Protein AF-A0A9X2W703-F1 (afdb_monomer_lite)

Secondary structure (DSSP, 8-state):
-HHHHHHHHHHHHHHHHHHHHHHHHHHHHHHHHHHH-HHHHHHHHHHHHHHHHHHHHHHHHHHHHH--

Radius of gyration: 16.4 Å; chains: 1; bounding box: 33×24×46 Å

Organism: NCBI:txid2925397

Structure (mmCIF, N/CA/C/O backbone):
data_AF-A0A9X2W703-F1
#
_entry.id   AF-A0A9X2W703-F1
#
loop_
_atom_site.group_PDB
_atom_site.id
_atom_site.type_symbol
_atom_site.label_atom_id
_atom_site.label_alt_id
_atom_site.label_comp_id
_atom_site.label_asym_id
_atom_site.label_entity_id
_atom_site.label_seq_id
_atom_site.pdbx_PDB_ins_code
_atom_site.Cartn_x
_atom_site.Cartn_y
_atom_site.Cartn_z
_atom_site.occupancy
_atom_site.B_iso_or_equiv
_atom_site.auth_seq_id
_atom_site.auth_comp_id
_atom_site.auth_asym_id
_atom_site.auth_atom_id
_atom_site.pdbx_PDB_model_num
ATOM 1 N N . MET A 1 1 ? -22.399 -5.172 26.190 1.00 48.66 1 MET A N 1
ATOM 2 C CA . MET A 1 1 ? -21.185 -5.871 25.706 1.00 48.66 1 MET A CA 1
ATOM 3 C C . MET A 1 1 ? -21.240 -6.276 24.231 1.00 48.66 1 MET A C 1
ATOM 5 O O . MET A 1 1 ? -20.303 -5.939 23.526 1.00 48.66 1 MET A O 1
ATOM 9 N N . LYS A 1 2 ? -22.312 -6.910 23.713 1.00 56.47 2 LYS A N 1
ATOM 10 C CA . LYS A 1 2 ? -22.377 -7.320 22.287 1.00 56.47 2 LYS A CA 1
ATOM 11 C C . LYS A 1 2 ? -22.247 -6.170 21.272 1.00 56.47 2 LYS A C 1
ATOM 13 O O . LYS A 1 2 ? -21.573 -6.340 20.268 1.00 56.47 2 LYS A O 1
ATOM 18 N N . LYS A 1 3 ? -22.850 -5.002 21.535 1.00 60.69 3 LYS A N 1
ATOM 19 C CA . LYS A 1 3 ? -22.793 -3.849 20.612 1.00 60.69 3 LYS A CA 1
ATOM 20 C C . LYS A 1 3 ? -21.405 -3.203 20.547 1.00 60.69 3 LYS A C 1
ATOM 22 O O . LYS A 1 3 ? -20.911 -2.966 19.459 1.00 60.69 3 LYS A O 1
ATOM 27 N N . THR A 1 4 ? -20.762 -2.993 21.694 1.00 71.12 4 THR A N 1
ATOM 28 C CA . THR A 1 4 ? -19.420 -2.393 21.777 1.00 71.12 4 THR A CA 1
ATOM 29 C C . THR A 1 4 ? -18.364 -3.252 21.083 1.00 71.12 4 THR A C 1
ATOM 31 O O . THR A 1 4 ? -17.539 -2.726 20.348 1.00 71.12 4 THR A O 1
ATOM 34 N N . PHE A 1 5 ? -18.434 -4.577 21.254 1.00 71.25 5 PHE A N 1
ATOM 35 C CA . PHE A 1 5 ? -17.533 -5.505 20.571 1.00 71.25 5 PHE A CA 1
ATOM 36 C C . PHE A 1 5 ? -17.762 -5.520 19.056 1.00 71.25 5 PHE A C 1
ATOM 38 O O . PHE A 1 5 ? -16.805 -5.550 18.297 1.00 71.25 5 PHE A O 1
ATOM 45 N N . LEU A 1 6 ? -19.021 -5.445 18.609 1.00 73.69 6 LEU A N 1
ATOM 46 C CA . LEU A 1 6 ? -19.350 -5.395 17.184 1.00 73.69 6 LEU A CA 1
ATOM 47 C C . LEU A 1 6 ? -18.839 -4.109 16.518 1.00 73.69 6 LEU A C 1
ATOM 49 O O . LEU A 1 6 ? -18.336 -4.169 15.403 1.00 73.69 6 LEU A O 1
ATOM 53 N N . THR A 1 7 ? -18.949 -2.962 17.195 1.00 75.88 7 THR A N 1
ATOM 54 C CA . THR A 1 7 ? -18.411 -1.688 16.697 1.00 75.88 7 THR A CA 1
ATOM 55 C C . THR A 1 7 ? -16.888 -1.730 16.625 1.00 75.88 7 THR A C 1
ATOM 57 O O . THR A 1 7 ? -16.332 -1.443 15.574 1.00 75.88 7 THR A O 1
ATOM 60 N N . TRP A 1 8 ? -16.226 -2.191 17.691 1.00 78.38 8 TRP A N 1
ATOM 61 C CA . TRP A 1 8 ? -14.770 -2.348 17.719 1.00 78.38 8 TRP A CA 1
ATOM 62 C C . TRP A 1 8 ? -14.271 -3.316 16.637 1.00 78.38 8 TRP A C 1
ATOM 64 O O . TRP A 1 8 ? -13.307 -3.028 15.938 1.00 78.38 8 TRP A O 1
ATOM 74 N N . TRP A 1 9 ? -14.975 -4.432 16.435 1.00 77.50 9 TRP A N 1
ATOM 75 C CA . TRP A 1 9 ? -14.665 -5.390 15.376 1.00 77.50 9 TRP A CA 1
ATOM 76 C C . TRP A 1 9 ? -14.879 -4.801 13.982 1.00 77.50 9 TRP A C 1
ATOM 78 O O . TRP A 1 9 ? -14.087 -5.055 13.082 1.00 77.50 9 TRP A O 1
ATOM 88 N N . ARG A 1 10 ? -15.930 -3.996 13.785 1.00 77.19 10 ARG A N 1
ATOM 89 C CA . ARG A 1 10 ? -16.174 -3.322 12.507 1.00 77.19 10 ARG A CA 1
ATOM 90 C C . ARG A 1 10 ? -15.079 -2.310 12.198 1.00 77.19 10 ARG A C 1
ATOM 92 O O . ARG A 1 10 ? -14.637 -2.273 11.055 1.00 77.19 10 ARG A O 1
ATOM 99 N N . ASP A 1 11 ? -14.626 -1.541 13.180 1.00 76.62 11 ASP A N 1
ATOM 100 C CA . ASP A 1 11 ? -13.526 -0.591 12.994 1.00 76.62 11 ASP A CA 1
ATOM 101 C C . ASP A 1 11 ? -12.214 -1.330 12.704 1.00 76.62 11 ASP A C 1
ATOM 103 O O . ASP A 1 11 ? -11.541 -1.007 11.731 1.00 76.62 11 ASP A O 1
ATOM 107 N N . PHE A 1 12 ? -11.929 -2.418 13.426 1.00 79.88 12 PHE A N 1
ATOM 108 C CA . PHE A 1 12 ? -10.754 -3.259 13.184 1.00 79.88 12 PHE A CA 1
ATOM 109 C C . PHE A 1 12 ? -10.767 -3.906 11.791 1.00 79.88 12 PHE A C 1
ATOM 111 O O . PHE A 1 12 ? -9.766 -3.899 11.079 1.00 79.88 12 PHE A O 1
ATOM 118 N N . VAL A 1 13 ? -11.920 -4.425 11.357 1.00 78.88 13 VAL A N 1
ATOM 119 C CA . VAL A 1 13 ? -12.097 -4.965 10.002 1.00 78.88 13 VAL A CA 1
ATOM 120 C C . VAL A 1 13 ? -11.997 -3.857 8.959 1.00 78.88 13 VAL A C 1
ATOM 122 O O . VAL A 1 13 ? -11.410 -4.086 7.912 1.00 78.88 13 VAL A O 1
ATOM 125 N N . THR A 1 14 ? -12.520 -2.660 9.219 1.00 77.94 14 THR A N 1
ATOM 126 C CA . THR A 1 14 ? -12.425 -1.525 8.286 1.00 77.94 14 THR A CA 1
ATOM 127 C C . THR A 1 14 ? -10.978 -1.064 8.128 1.00 77.94 14 THR A C 1
ATOM 129 O O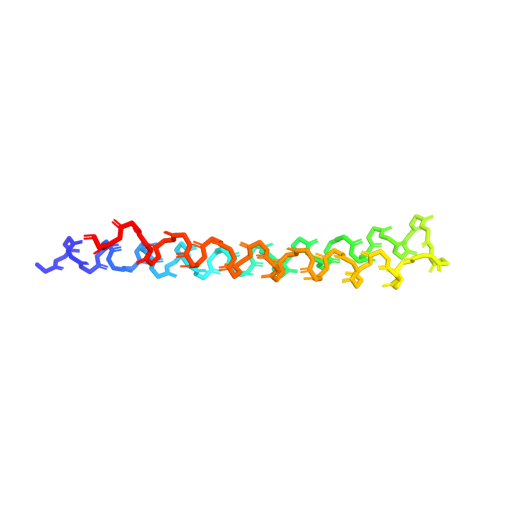 . THR A 1 14 ? -10.547 -0.777 7.014 1.00 77.94 14 THR A O 1
ATOM 132 N N . GLU A 1 15 ? -10.205 -1.060 9.211 1.00 74.19 15 GLU A N 1
ATOM 133 C CA . GLU A 1 15 ? -8.783 -0.720 9.205 1.00 74.19 15 GLU A CA 1
ATOM 134 C C . GLU A 1 15 ? -7.958 -1.784 8.468 1.00 74.19 15 GLU A C 1
ATOM 136 O O . GLU A 1 15 ? -7.191 -1.458 7.560 1.00 74.19 15 GLU A O 1
ATOM 141 N N . ILE A 1 16 ? -8.202 -3.068 8.754 1.00 78.00 16 ILE A N 1
ATOM 142 C CA . ILE A 1 16 ? -7.595 -4.190 8.025 1.00 78.00 16 ILE A CA 1
ATOM 143 C C . ILE A 1 16 ? -7.952 -4.124 6.543 1.00 78.00 16 ILE A C 1
ATOM 145 O O . ILE A 1 16 ? -7.063 -4.214 5.702 1.00 78.00 16 ILE A O 1
ATOM 149 N N . VAL A 1 17 ? -9.230 -3.951 6.205 1.00 78.50 17 VAL A N 1
ATOM 150 C CA . VAL A 1 17 ? -9.682 -3.848 4.816 1.00 78.50 17 VAL A CA 1
ATOM 151 C C . VAL A 1 17 ? -9.042 -2.638 4.149 1.00 78.50 17 VAL A C 1
ATOM 153 O O . VAL A 1 17 ? -8.593 -2.774 3.023 1.00 78.50 17 VAL A O 1
ATOM 156 N N . GLY A 1 18 ? -8.898 -1.496 4.823 1.00 74.00 18 GLY A N 1
ATOM 157 C CA . GLY A 1 18 ? -8.198 -0.331 4.277 1.00 74.00 18 GLY A CA 1
ATOM 158 C C . GLY A 1 18 ? -6.745 -0.633 3.897 1.00 74.00 18 GLY A C 1
ATOM 159 O O . GLY A 1 18 ? -6.311 -0.313 2.787 1.00 74.00 18 GLY A O 1
ATOM 160 N N . VAL A 1 19 ? -6.002 -1.312 4.775 1.00 76.00 19 VAL A N 1
ATOM 161 C CA . VAL A 1 19 ? -4.602 -1.683 4.514 1.00 76.00 19 VAL A CA 1
ATOM 162 C C . VAL A 1 19 ? -4.504 -2.768 3.437 1.00 76.00 19 VAL A C 1
ATOM 164 O O . VAL A 1 19 ? -3.761 -2.607 2.469 1.00 76.00 19 VAL A O 1
ATOM 167 N N . TYR A 1 20 ? -5.280 -3.848 3.548 1.00 76.94 20 TYR A N 1
ATOM 168 C CA . TYR A 1 20 ? -5.261 -4.953 2.584 1.00 76.94 20 TYR A CA 1
ATOM 169 C C . TYR A 1 20 ? -5.759 -4.537 1.203 1.00 76.94 20 TYR A C 1
ATOM 171 O O . TYR A 1 20 ? -5.207 -4.990 0.204 1.00 76.94 20 TYR A O 1
ATOM 179 N N . LEU A 1 21 ? -6.759 -3.660 1.124 1.00 79.81 21 LEU A N 1
ATOM 180 C CA . LEU A 1 21 ? -7.258 -3.129 -0.140 1.00 79.81 21 LEU A CA 1
ATOM 181 C C . LEU A 1 21 ? -6.191 -2.272 -0.821 1.00 79.81 21 LEU A C 1
ATOM 183 O O . LEU A 1 21 ? -5.999 -2.401 -2.024 1.00 79.81 21 LEU A O 1
ATOM 187 N N . THR A 1 22 ? -5.438 -1.484 -0.051 1.00 77.81 22 THR A N 1
ATOM 188 C CA . THR A 1 22 ? -4.299 -0.710 -0.568 1.00 77.81 22 THR A CA 1
ATOM 189 C C . THR A 1 22 ? -3.188 -1.623 -1.095 1.00 77.81 22 THR A C 1
ATOM 191 O O . THR A 1 22 ? -2.641 -1.388 -2.169 1.00 77.81 22 THR A O 1
ATOM 194 N N . ILE A 1 23 ? -2.865 -2.704 -0.383 1.00 80.25 23 ILE A N 1
ATOM 195 C CA . ILE A 1 23 ? -1.869 -3.682 -0.846 1.00 80.25 23 ILE A CA 1
ATOM 196 C C . ILE A 1 23 ? -2.364 -4.397 -2.113 1.00 80.25 23 ILE A C 1
ATOM 198 O O . ILE A 1 23 ? -1.616 -4.543 -3.078 1.00 80.25 23 ILE A O 1
ATOM 202 N N . ALA A 1 24 ? -3.633 -4.808 -2.140 1.00 81.88 24 ALA A N 1
ATOM 203 C CA . ALA A 1 24 ? -4.229 -5.490 -3.281 1.00 81.88 24 ALA A CA 1
ATOM 204 C C . ALA A 1 24 ? -4.244 -4.605 -4.536 1.00 81.88 24 ALA A C 1
ATOM 206 O O . ALA A 1 24 ? -3.887 -5.079 -5.614 1.00 81.88 24 ALA A O 1
ATOM 207 N N . THR A 1 25 ? -4.591 -3.319 -4.418 1.00 82.44 25 THR A N 1
ATOM 208 C CA . THR A 1 25 ? -4.572 -2.392 -5.560 1.00 82.44 25 THR A CA 1
ATOM 209 C C . THR A 1 25 ? -3.162 -2.150 -6.080 1.00 82.44 25 THR A C 1
ATOM 211 O O . THR A 1 25 ? -2.976 -2.125 -7.294 1.00 82.44 25 THR A O 1
ATOM 214 N N . VAL A 1 26 ? -2.158 -2.055 -5.202 1.00 82.88 26 VAL A N 1
ATOM 215 C CA . VAL A 1 26 ? -0.743 -1.950 -5.596 1.00 82.88 26 VAL A CA 1
ATOM 216 C C . VAL A 1 26 ? -0.296 -3.181 -6.388 1.00 82.88 26 VAL A C 1
ATOM 218 O O . VAL A 1 26 ? 0.339 -3.035 -7.430 1.00 82.88 26 VAL A O 1
ATOM 221 N N . ILE A 1 27 ? -0.648 -4.389 -5.937 1.00 82.94 27 ILE A N 1
ATOM 222 C CA . ILE A 1 27 ? -0.280 -5.639 -6.620 1.00 82.94 27 ILE A CA 1
ATOM 223 C C . ILE A 1 27 ? -0.948 -5.728 -7.996 1.00 82.94 27 ILE A C 1
ATOM 225 O O . ILE A 1 27 ? -0.284 -6.033 -8.986 1.00 82.94 27 ILE A O 1
ATOM 229 N N . VAL A 1 28 ? -2.247 -5.426 -8.077 1.00 86.38 28 VAL A N 1
ATOM 230 C CA . VAL A 1 28 ? -2.985 -5.418 -9.349 1.00 86.38 28 VAL A CA 1
ATOM 231 C C . VAL A 1 28 ? -2.391 -4.381 -10.300 1.00 86.38 28 VAL A C 1
ATOM 233 O O . VAL A 1 28 ? -2.154 -4.685 -11.467 1.00 86.38 28 VAL A O 1
ATOM 236 N N . PHE A 1 29 ? -2.073 -3.184 -9.804 1.00 84.06 29 PHE A N 1
ATOM 237 C CA . PHE A 1 29 ? -1.444 -2.139 -10.605 1.00 84.06 29 PHE A CA 1
ATOM 238 C C . PHE A 1 29 ? -0.061 -2.559 -11.110 1.00 84.06 29 PHE A C 1
ATOM 240 O O . PHE A 1 29 ? 0.238 -2.356 -12.282 1.00 84.06 29 PHE A O 1
ATOM 247 N N . ALA A 1 30 ? 0.750 -3.213 -10.275 1.00 79.25 30 ALA A N 1
ATOM 248 C CA . ALA A 1 30 ? 2.049 -3.746 -10.675 1.00 79.25 30 ALA A CA 1
ATOM 249 C C . ALA A 1 30 ? 1.923 -4.809 -11.781 1.00 79.25 30 ALA A C 1
ATOM 251 O O . ALA A 1 30 ? 2.679 -4.779 -12.752 1.00 79.25 30 ALA A O 1
ATOM 252 N N . MET A 1 31 ? 0.941 -5.713 -11.681 1.00 84.12 31 MET A N 1
ATOM 253 C CA . MET A 1 31 ? 0.663 -6.719 -12.717 1.00 84.12 31 MET A CA 1
ATOM 254 C C . MET A 1 31 ? 0.206 -6.082 -14.034 1.00 84.12 31 MET A C 1
ATOM 256 O O . MET A 1 31 ? 0.678 -6.470 -15.105 1.00 84.12 31 MET A O 1
ATOM 260 N N . LEU A 1 32 ? -0.677 -5.082 -13.970 1.00 85.19 32 LEU A N 1
ATOM 261 C CA . LEU A 1 32 ? -1.098 -4.318 -15.146 1.00 85.19 32 LEU A CA 1
ATOM 262 C C . LEU A 1 32 ? 0.080 -3.565 -15.767 1.00 85.19 32 LEU A C 1
ATOM 264 O O . LEU A 1 32 ? 0.275 -3.636 -16.976 1.00 85.19 32 LEU A O 1
ATOM 268 N N . ALA A 1 33 ? 0.894 -2.895 -14.957 1.00 83.75 33 ALA A N 1
ATOM 269 C CA . ALA A 1 33 ? 2.040 -2.140 -15.438 1.00 83.75 33 ALA A CA 1
ATOM 270 C C . ALA A 1 33 ? 3.074 -3.056 -16.113 1.00 83.75 33 ALA A C 1
ATOM 272 O O . A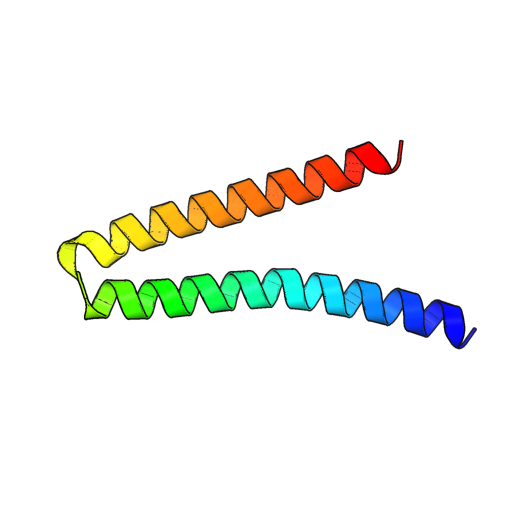LA A 1 33 ? 3.550 -2.732 -17.197 1.00 83.75 33 ALA A O 1
ATOM 273 N N . ALA A 1 34 ? 3.348 -4.233 -15.539 1.00 78.06 34 ALA A N 1
ATOM 274 C CA . ALA A 1 34 ? 4.228 -5.238 -16.136 1.00 78.06 34 ALA A CA 1
ATOM 275 C C . ALA A 1 34 ? 3.693 -5.802 -17.464 1.00 78.06 34 ALA A C 1
ATOM 277 O O . ALA A 1 34 ? 4.481 -6.153 -18.338 1.00 78.06 34 ALA A O 1
ATOM 278 N N . THR A 1 35 ? 2.368 -5.879 -17.620 1.00 84.44 35 THR A N 1
ATOM 279 C CA . THR A 1 35 ? 1.722 -6.421 -18.826 1.00 84.44 35 THR A CA 1
ATOM 280 C C . THR A 1 35 ? 1.628 -5.387 -19.945 1.00 84.44 35 THR A C 1
ATOM 282 O O . THR A 1 35 ? 1.888 -5.709 -21.100 1.00 84.44 35 THR A O 1
ATOM 285 N N . TYR A 1 36 ? 1.242 -4.152 -19.616 1.00 82.25 36 TYR A N 1
ATOM 286 C CA . TYR A 1 36 ? 1.001 -3.114 -20.612 1.00 82.25 36 TYR A CA 1
ATOM 287 C C . TYR A 1 36 ? 2.277 -2.354 -20.969 1.00 82.25 36 TYR A C 1
ATOM 289 O O . TYR A 1 36 ? 2.543 -2.234 -22.158 1.00 82.25 36 TYR A O 1
ATOM 297 N N . TRP A 1 37 ? 3.084 -1.904 -19.995 1.00 80.56 37 TRP A N 1
ATOM 298 C CA . TRP A 1 37 ? 4.310 -1.115 -20.219 1.00 80.56 37 TRP A CA 1
ATOM 299 C C . TRP A 1 37 ? 5.470 -1.577 -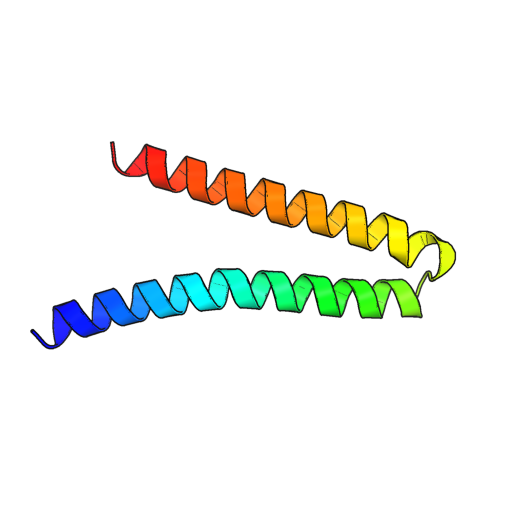19.313 1.00 80.56 37 TRP A C 1
ATOM 301 O O . TRP A 1 37 ? 5.814 -0.893 -18.342 1.00 80.56 37 TRP A O 1
ATOM 311 N N . PRO A 1 38 ? 6.111 -2.718 -19.629 1.00 77.38 38 PRO A N 1
ATOM 312 C CA . PRO A 1 38 ? 7.144 -3.330 -18.786 1.00 77.38 38 PRO A CA 1
ATOM 313 C C . PRO A 1 38 ? 8.354 -2.418 -18.531 1.00 77.38 38 PRO A C 1
ATOM 315 O O . PRO A 1 38 ? 8.934 -2.455 -17.448 1.00 77.38 38 PRO A O 1
ATOM 318 N N . GLU A 1 39 ? 8.695 -1.555 -19.488 1.00 83.81 39 GLU A N 1
ATOM 319 C CA . GLU A 1 39 ? 9.805 -0.591 -19.409 1.00 83.81 39 GLU A CA 1
ATOM 320 C C . GLU A 1 39 ? 9.617 0.440 -18.287 1.00 83.81 39 GLU A C 1
ATOM 322 O O . GLU A 1 39 ? 10.577 0.859 -17.641 1.00 83.81 39 GLU A O 1
ATOM 327 N N . TYR A 1 40 ? 8.363 0.812 -18.016 1.00 79.19 40 TYR A N 1
ATOM 328 C CA . TYR A 1 40 ? 7.994 1.771 -16.977 1.00 79.19 40 TYR A CA 1
ATOM 329 C C . TYR A 1 40 ? 7.374 1.103 -15.751 1.00 79.19 40 TYR A C 1
ATOM 331 O O . TYR A 1 40 ? 7.164 1.776 -14.744 1.00 79.19 40 TYR A O 1
ATOM 339 N N . ALA A 1 41 ? 7.127 -0.210 -15.790 1.00 75.44 41 ALA A N 1
ATOM 340 C CA . ALA A 1 41 ? 6.412 -0.939 -14.748 1.00 75.44 41 ALA A CA 1
ATOM 341 C C . ALA A 1 41 ? 7.004 -0.707 -13.359 1.00 75.44 41 ALA A C 1
ATOM 343 O O . ALA A 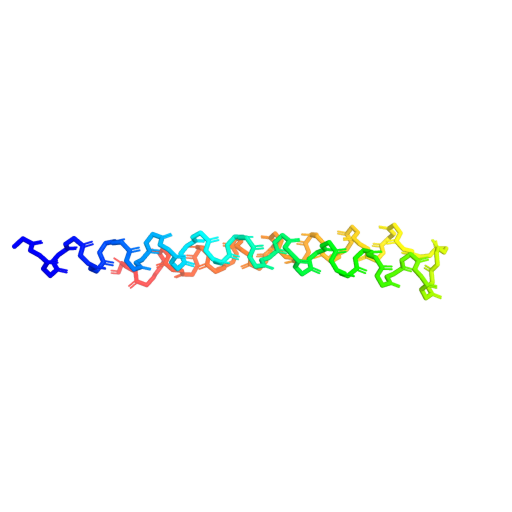1 41 ? 6.276 -0.448 -12.400 1.00 75.44 41 ALA A O 1
ATOM 344 N N . TRP A 1 42 ? 8.330 -0.724 -13.259 1.00 77.12 42 TRP A N 1
ATOM 345 C CA . TRP A 1 42 ? 9.030 -0.489 -12.002 1.00 77.12 42 TRP A CA 1
ATOM 346 C C . TRP A 1 42 ? 8.859 0.953 -11.506 1.00 77.12 42 TRP A C 1
ATOM 348 O O . TRP A 1 42 ? 8.479 1.169 -10.357 1.00 77.12 42 TRP A O 1
ATOM 358 N N . GLY A 1 43 ? 9.050 1.941 -12.386 1.00 79.69 43 GLY A N 1
ATOM 359 C CA . GLY A 1 43 ? 8.904 3.358 -12.043 1.00 79.69 43 GLY A CA 1
ATOM 360 C C . GLY A 1 43 ? 7.470 3.725 -11.659 1.00 79.69 43 GLY A C 1
ATOM 361 O O . GLY A 1 43 ? 7.241 4.351 -10.626 1.00 79.69 43 GLY A O 1
ATOM 362 N N . SER A 1 44 ? 6.489 3.277 -12.440 1.00 77.88 44 SER A N 1
ATOM 363 C CA . SER A 1 44 ? 5.068 3.517 -12.183 1.00 77.88 44 SER A CA 1
ATOM 364 C C . SER A 1 44 ? 4.599 2.850 -10.891 1.00 77.88 44 SER A C 1
ATOM 366 O O . SER A 1 44 ? 3.857 3.467 -10.129 1.00 77.88 44 SER A O 1
ATOM 368 N N . THR A 1 45 ? 5.064 1.629 -10.603 1.00 80.12 45 THR A N 1
ATOM 369 C CA . THR A 1 45 ? 4.727 0.919 -9.359 1.00 80.12 45 THR A CA 1
ATOM 370 C C . THR A 1 45 ? 5.320 1.624 -8.145 1.00 80.12 45 THR A C 1
ATOM 372 O O . THR A 1 45 ? 4.607 1.839 -7.169 1.00 80.12 45 THR A O 1
ATOM 375 N N . VAL A 1 46 ? 6.586 2.053 -8.202 1.00 82.81 46 VAL A N 1
ATOM 376 C CA . VAL A 1 46 ? 7.233 2.794 -7.104 1.00 82.81 46 VAL A CA 1
ATOM 377 C C . VAL A 1 46 ? 6.543 4.138 -6.860 1.00 82.81 46 VAL A C 1
ATOM 379 O O . VAL A 1 46 ? 6.242 4.466 -5.713 1.00 82.81 46 VAL A O 1
ATOM 382 N N . CYS A 1 47 ? 6.218 4.890 -7.916 1.00 85.25 47 CYS A N 1
ATOM 383 C CA . CYS A 1 47 ? 5.462 6.139 -7.794 1.00 85.25 47 CYS A CA 1
ATOM 384 C C . CYS A 1 47 ? 4.077 5.916 -7.174 1.00 85.25 47 CYS A C 1
ATOM 386 O O . CYS A 1 47 ? 3.670 6.671 -6.292 1.00 85.25 47 CYS A O 1
ATOM 388 N N . TYR A 1 48 ? 3.368 4.865 -7.592 1.00 81.94 48 TYR A N 1
ATOM 389 C CA . TYR A 1 48 ? 2.061 4.516 -7.035 1.00 81.94 48 TYR A CA 1
ATOM 390 C C . TYR A 1 48 ? 2.158 4.109 -5.558 1.00 81.94 48 TYR A C 1
ATOM 392 O O . TYR A 1 48 ? 1.325 4.503 -4.745 1.00 81.94 48 TYR A O 1
ATOM 400 N N . LEU A 1 49 ? 3.214 3.385 -5.185 1.00 82.12 49 LEU A N 1
ATOM 401 C CA . LEU A 1 49 ? 3.477 2.956 -3.814 1.00 82.12 49 LEU A CA 1
ATOM 402 C C . LEU A 1 49 ? 3.775 4.150 -2.895 1.00 82.12 49 LEU A C 1
ATOM 404 O O . LEU A 1 49 ? 3.198 4.257 -1.815 1.00 82.12 49 LEU A O 1
ATOM 408 N N . LEU A 1 50 ? 4.607 5.093 -3.350 1.00 85.75 50 LEU A N 1
ATOM 409 C CA . LEU A 1 50 ? 4.868 6.350 -2.640 1.00 85.75 50 LEU A CA 1
ATOM 410 C C . LEU A 1 50 ? 3.596 7.188 -2.485 1.00 85.75 50 LEU A C 1
ATOM 412 O O . LEU A 1 50 ? 3.356 7.747 -1.415 1.00 85.75 50 LEU A O 1
ATOM 416 N N . PHE A 1 51 ? 2.762 7.241 -3.524 1.00 85.50 51 PHE A N 1
ATOM 417 C CA . PHE A 1 51 ? 1.481 7.936 -3.472 1.00 85.50 51 PHE A CA 1
ATOM 418 C C . PHE A 1 51 ? 0.533 7.295 -2.453 1.00 85.50 51 PHE A C 1
ATOM 420 O O . PHE A 1 51 ? -0.014 8.000 -1.610 1.00 85.50 51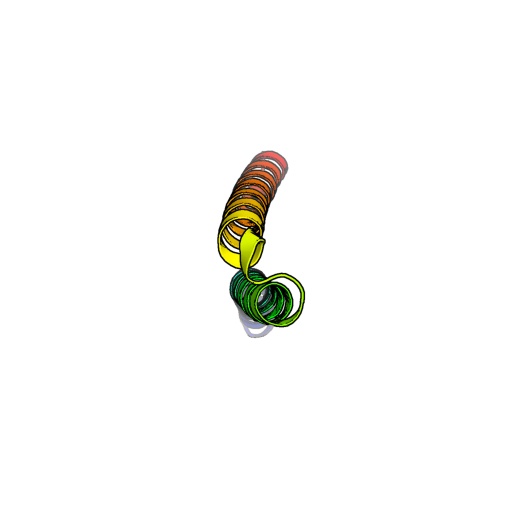 PHE A O 1
ATOM 427 N N . ALA A 1 52 ? 0.390 5.967 -2.465 1.00 83.00 52 ALA A N 1
ATOM 428 C CA . ALA A 1 52 ? -0.440 5.228 -1.516 1.00 83.00 52 ALA A CA 1
ATOM 429 C C . ALA A 1 52 ? 0.024 5.418 -0.062 1.00 83.00 52 ALA A C 1
ATOM 431 O O . ALA A 1 52 ? -0.802 5.659 0.819 1.00 83.00 52 ALA A O 1
ATOM 432 N N . ILE A 1 53 ? 1.338 5.388 0.191 1.00 82.81 53 ILE A N 1
ATOM 433 C CA . ILE A 1 53 ? 1.914 5.666 1.515 1.00 82.81 53 ILE A CA 1
ATOM 434 C C . ILE A 1 53 ? 1.640 7.114 1.931 1.00 82.81 53 ILE A C 1
ATOM 436 O O . ILE A 1 53 ? 1.203 7.354 3.056 1.00 82.81 53 ILE A O 1
ATOM 440 N N . GLY A 1 54 ? 1.853 8.080 1.035 1.00 86.44 54 GLY A N 1
ATOM 441 C CA . GLY A 1 54 ? 1.561 9.488 1.300 1.00 86.44 54 GLY A CA 1
ATOM 442 C C . GLY A 1 54 ? 0.088 9.717 1.642 1.00 86.44 54 GLY A C 1
ATOM 443 O O . GLY A 1 54 ? -0.221 10.424 2.599 1.00 86.44 54 GLY A O 1
ATOM 444 N N . LEU A 1 55 ? -0.820 9.059 0.919 1.00 83.75 55 LEU A N 1
ATOM 445 C CA . LEU A 1 55 ? -2.265 9.129 1.136 1.00 83.75 55 LEU A CA 1
ATOM 446 C C . LEU A 1 55 ? -2.667 8.462 2.459 1.00 83.75 55 LEU A C 1
ATOM 448 O O . LEU A 1 55 ? -3.465 9.024 3.205 1.00 83.75 55 LEU A O 1
ATOM 452 N N . TYR A 1 56 ? -2.061 7.322 2.800 1.00 80.38 56 TYR A N 1
ATOM 453 C CA . TYR A 1 56 ? -2.252 6.661 4.090 1.00 80.38 56 TYR A CA 1
ATOM 454 C C . TYR A 1 56 ? -1.792 7.545 5.255 1.00 80.38 56 TYR A C 1
ATOM 456 O O . TYR A 1 56 ? -2.553 7.774 6.197 1.00 80.38 56 TYR A O 1
ATOM 464 N N . ILE A 1 57 ? -0.581 8.105 5.178 1.00 83.19 57 ILE A N 1
ATOM 465 C CA . ILE A 1 57 ? -0.052 9.027 6.192 1.00 83.19 57 ILE A CA 1
ATOM 466 C C . ILE A 1 57 ? -0.958 10.255 6.308 1.00 83.19 57 ILE A C 1
ATOM 468 O O . ILE A 1 57 ? -1.296 10.661 7.419 1.00 83.19 57 ILE A O 1
ATOM 472 N N . PHE A 1 58 ? -1.399 10.817 5.182 1.00 82.88 58 PHE A N 1
ATOM 473 C CA . PHE A 1 58 ? -2.289 11.973 5.151 1.00 82.88 58 PHE A CA 1
ATOM 474 C C . PHE A 1 58 ? -3.655 11.683 5.787 1.00 82.88 58 PHE A C 1
ATOM 476 O O . PHE A 1 58 ? -4.124 12.468 6.610 1.00 82.88 58 PHE A O 1
ATOM 483 N N . LEU A 1 59 ? -4.283 10.550 5.461 1.00 79.00 59 LEU A N 1
ATOM 484 C CA . LEU A 1 59 ? -5.555 10.131 6.057 1.00 79.00 59 LEU A CA 1
ATOM 485 C C . LEU A 1 59 ? -5.413 9.875 7.557 1.00 79.00 59 LEU A C 1
ATOM 487 O O . LEU A 1 59 ? -6.256 10.322 8.332 1.00 79.00 59 LEU A O 1
ATOM 491 N N . THR A 1 60 ? -4.327 9.224 7.973 1.00 71.56 60 THR A N 1
ATOM 492 C CA . THR A 1 60 ? -4.049 8.940 9.388 1.00 71.56 60 THR A CA 1
ATOM 493 C C . THR A 1 60 ? -3.798 10.232 10.169 1.00 71.56 60 THR A C 1
ATOM 495 O O . THR A 1 60 ? -4.332 10.420 11.263 1.00 71.56 60 THR A O 1
ATOM 498 N N . TRP A 1 61 ? -3.037 11.169 9.594 1.00 77.88 61 TRP A N 1
ATOM 499 C CA . TRP A 1 61 ? -2.801 12.494 10.169 1.00 77.88 61 TRP A CA 1
ATOM 500 C C . TRP A 1 61 ? -4.092 13.313 10.267 1.00 77.88 61 TRP A C 1
ATOM 502 O O . TRP A 1 61 ? -4.364 13.913 11.307 1.00 77.88 61 TRP A O 1
ATOM 512 N N . LYS A 1 62 ? -4.924 13.292 9.219 1.00 74.38 62 LYS A N 1
ATOM 513 C CA . LYS A 1 62 ? -6.231 13.956 9.207 1.00 74.38 62 LYS A CA 1
ATOM 514 C C . LYS A 1 62 ? -7.161 13.376 10.273 1.00 74.38 62 LYS A C 1
ATOM 516 O O . LYS A 1 62 ? -7.771 14.150 11.001 1.00 74.38 62 LYS A O 1
ATOM 521 N N . ASN A 1 63 ? -7.241 12.050 10.394 1.00 69.06 63 ASN A N 1
ATOM 522 C CA . ASN A 1 63 ? -8.089 11.390 11.389 1.00 69.06 63 ASN A CA 1
ATOM 523 C C . ASN A 1 63 ? -7.683 11.789 12.818 1.00 69.06 63 ASN A C 1
ATOM 525 O O . ASN A 1 63 ? -8.522 1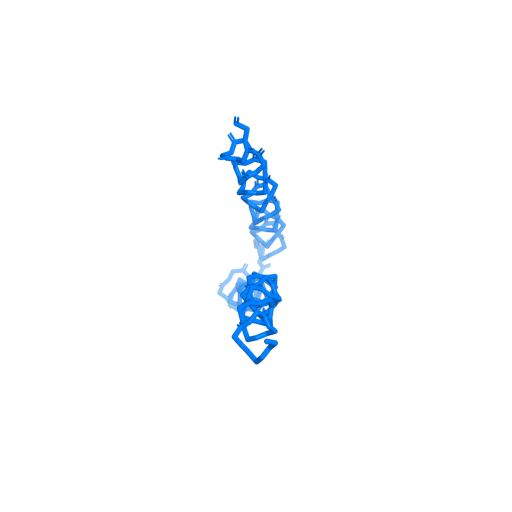2.152 13.633 1.00 69.06 63 ASN A O 1
ATOM 529 N N . LYS A 1 64 ? -6.373 11.860 13.087 1.00 60.28 64 LYS A N 1
ATOM 530 C CA . LYS A 1 64 ? -5.828 12.284 14.387 1.00 60.28 64 LYS A CA 1
ATOM 531 C C . LYS A 1 64 ? -6.125 13.749 14.750 1.00 60.28 64 LYS A C 1
ATOM 533 O O . LYS A 1 64 ? -6.121 14.090 15.927 1.00 60.28 64 LYS A O 1
ATOM 538 N N . ASN A 1 65 ? -6.363 14.614 13.762 1.00 61.16 65 ASN A N 1
ATOM 539 C CA . ASN A 1 65 ? -6.717 16.026 13.963 1.00 61.16 65 ASN A CA 1
ATOM 540 C C . ASN A 1 65 ? -8.230 16.282 14.051 1.00 61.16 65 ASN A C 1
ATOM 542 O O . ASN A 1 65 ? -8.623 17.405 14.340 1.00 61.16 65 ASN A O 1
ATOM 546 N N . GLN A 1 66 ? -9.076 15.288 13.774 1.00 56.47 66 GLN A N 1
ATOM 547 C CA . GLN A 1 66 ? -10.531 15.389 13.954 1.00 56.47 66 GLN A CA 1
ATOM 548 C C . GLN A 1 66 ? -10.983 14.938 15.355 1.00 56.47 66 GLN A C 1
ATOM 550 O O . GLN A 1 66 ? -12.122 15.190 15.725 1.00 56.47 66 GLN A O 1
ATOM 555 N N . ASP A 1 67 ? -10.091 14.297 16.120 1.00 52.62 67 ASP A N 1
ATOM 556 C CA . ASP A 1 67 ? -10.329 13.816 17.492 1.00 52.62 67 ASP A CA 1
ATOM 557 C C . ASP A 1 67 ? -9.871 14.825 18.579 1.00 52.62 67 ASP A C 1
ATOM 559 O O . ASP A 1 67 ? -9.929 14.535 19.771 1.00 52.62 67 ASP A O 1
ATOM 563 N N . LYS A 1 68 ? -9.386 16.011 18.177 1.00 46.59 68 LYS A N 1
ATOM 564 C CA . LYS A 1 68 ? -9.049 17.143 19.061 1.00 46.59 68 LYS A CA 1
ATOM 565 C C . LYS A 1 68 ? -10.094 18.242 18.954 1.00 46.59 68 LYS A C 1
ATOM 567 O O . LYS A 1 68 ? -10.361 18.865 20.004 1.00 46.59 68 LYS A O 1
#

Foldseek 3Di:
DVVVVVVVVVVVVVVVCLVVVLVVVLVVQLVVCCVPPVVCSVVVSVVSVVVSVVVVVVVVVVVVVVVD

pLDDT: mean 76.81, std 8.9, range [46.59, 86.44]

Sequence (68 aa):
MKKTFLTWWRDFVTEIVGVYLTIATVIVFAMLAATYWPEYAWGSTVCYLLFAIGLYIFLTWKNKNQDK